Protein AF-E9RJ22-F1 (afdb_monomer)

Radius of gyration: 37.5 Å; Cα contacts (8 Å, |Δi|>4): 29; chains: 1; bounding box: 78×60×86 Å

Secondary structure (DSSP, 8-state):
-PPPP-------TTT-TTSHHHHHHHHHHHT-S-HHHHHHHHHHHHHHHHHHHHHHHHHHHHHHHHHHHHHHHHHHHHHHHHHHHHHHHHHHHHHHHHS--SS---GGGS--HHHHHHHHHHHHHHHHHHHHHHHHHHHHHHHHHT-

Solvent-accessible surface area (backbone atoms only — not comparable to full-atom values): 8623 Å² total; per-residue (Å²): 133,89,85,81,90,77,94,82,89,67,50,52,66,91,78,32,73,80,24,50,52,37,53,55,51,51,23,64,75,68,71,45,92,45,72,68,62,44,51,54,49,53,51,52,52,50,52,50,50,50,51,52,50,54,51,49,54,54,47,52,51,54,51,49,54,56,49,50,58,53,50,51,55,50,51,54,51,51,51,52,51,52,54,50,51,51,52,51,50,53,50,50,52,52,49,44,72,76,48,75,70,95,63,90,82,52,73,85,80,73,57,53,70,71,56,52,54,51,52,51,51,53,51,50,53,52,49,53,51,50,51,55,52,50,54,52,49,54,53,55,52,55,66,62,72,80,112

Mean predicted aligned error: 16.18 Å

pLDDT: mean 83.07, std 10.51, range [44.06, 94.88]

Foldseek 3Di:
DDDDDDDDDFDDVVPDCVTPVVLVVQCVVVVPPDSVVSVVVVVVVVVVVVVVVVVVVVVVVVVVVVVCVVVVVVVVVVVVVVVVVVVVVVVVVVVCVVPVDPDDDDPVNPDDPVRVVVVVVVVVVVVVVVVVVVVVVVVVVVVVVVD

Structure (mmCIF, N/CA/C/O backbone):
data_AF-E9RJ22-F1
#
_entry.id   AF-E9RJ22-F1
#
loop_
_atom_site.group_PDB
_atom_site.id
_atom_site.type_symbol
_atom_site.label_atom_id
_atom_site.label_alt_id
_atom_site.label_comp_id
_atom_site.label_asym_id
_atom_site.label_entity_id
_atom_site.label_seq_id
_atom_site.pdbx_PDB_ins_code
_atom_site.Cartn_x
_atom_site.Cartn_y
_atom_site.Cartn_z
_atom_site.occupancy
_atom_site.B_iso_or_equiv
_atom_site.auth_seq_id
_atom_site.auth_comp_id
_atom_site.auth_asym_id
_atom_site.auth_atom_id
_atom_site.pdbx_PDB_model_num
ATOM 1 N N . MET A 1 1 ? -43.653 0.131 26.718 1.00 51.25 1 MET A N 1
ATOM 2 C CA . MET A 1 1 ? -42.901 -1.143 26.689 1.00 51.25 1 MET A CA 1
ATOM 3 C C . MET A 1 1 ? -43.069 -1.849 28.026 1.00 51.25 1 MET A C 1
ATOM 5 O O . MET A 1 1 ? -43.039 -1.174 29.051 1.00 51.25 1 MET A O 1
ATOM 9 N N . ALA A 1 2 ? -43.307 -3.162 28.028 1.00 61.91 2 ALA A N 1
ATOM 10 C CA . ALA A 1 2 ? -43.475 -3.934 29.259 1.00 61.91 2 ALA A CA 1
ATOM 11 C C . ALA A 1 2 ? -42.125 -4.070 29.982 1.00 61.91 2 ALA A C 1
ATOM 13 O O . ALA A 1 2 ? -41.158 -4.554 29.401 1.00 61.91 2 ALA A O 1
ATOM 14 N N . LYS A 1 3 ? -42.047 -3.618 31.239 1.00 69.81 3 LYS A N 1
ATOM 15 C CA . LYS A 1 3 ? -40.833 -3.737 32.058 1.00 69.81 3 LYS A CA 1
ATOM 16 C C . LYS A 1 3 ? -40.800 -5.116 32.710 1.00 69.81 3 LYS A C 1
ATOM 18 O O . LYS A 1 3 ? -41.710 -5.462 33.460 1.00 69.81 3 LYS A O 1
ATOM 23 N N . VAL A 1 4 ? -39.751 -5.889 32.444 1.00 74.56 4 VAL A N 1
ATOM 24 C CA . VAL A 1 4 ? -39.550 -7.218 33.034 1.00 74.56 4 VAL A CA 1
ATOM 25 C C . VAL A 1 4 ? -38.606 -7.087 34.225 1.00 74.56 4 VAL A C 1
ATOM 27 O O . VAL A 1 4 ? -37.492 -6.590 34.089 1.00 74.56 4 VAL A O 1
ATOM 30 N N . LYS A 1 5 ? -39.044 -7.526 35.408 1.00 71.94 5 LYS A N 1
ATOM 31 C CA . LYS A 1 5 ? -38.228 -7.474 36.627 1.00 71.94 5 LYS A CA 1
ATOM 32 C C . LYS A 1 5 ? -37.434 -8.775 36.760 1.00 71.94 5 LYS A C 1
ATOM 34 O O . LYS A 1 5 ? -38.019 -9.853 36.843 1.00 71.94 5 LYS A O 1
ATOM 39 N N . LYS A 1 6 ? -36.107 -8.676 36.773 1.00 74.25 6 LYS A N 1
ATOM 40 C CA . LYS A 1 6 ? -35.178 -9.795 36.990 1.00 74.25 6 LYS A CA 1
ATOM 41 C C . LYS A 1 6 ? -34.238 -9.439 38.140 1.00 74.25 6 LYS A C 1
ATOM 43 O O . LYS A 1 6 ? -33.882 -8.275 38.290 1.00 74.25 6 LYS A O 1
ATOM 48 N N . HIS A 1 7 ? -33.890 -10.415 38.975 1.00 77.81 7 HIS A N 1
ATOM 49 C CA . HIS A 1 7 ? -32.839 -10.246 39.980 1.00 77.81 7 HIS A CA 1
ATOM 50 C C . HIS A 1 7 ? -31.491 -10.552 39.331 1.00 77.81 7 HIS A C 1
ATOM 52 O O . HIS A 1 7 ? -31.305 -11.638 38.788 1.00 77.81 7 HIS A O 1
ATOM 58 N N . LEU A 1 8 ? -30.588 -9.576 39.367 1.00 74.19 8 LEU A N 1
ATOM 59 C CA . LEU A 1 8 ? -29.213 -9.684 38.893 1.00 74.19 8 LEU A CA 1
ATOM 60 C C . LEU A 1 8 ? -28.295 -9.442 40.089 1.00 74.19 8 LEU A C 1
ATOM 62 O O . LEU A 1 8 ? -28.461 -8.458 40.808 1.00 74.19 8 LEU A O 1
ATOM 66 N N . THR A 1 9 ? -27.349 -10.347 40.302 1.00 77.25 9 THR A N 1
ATOM 67 C CA . THR A 1 9 ? -26.295 -10.219 41.311 1.00 77.25 9 THR A CA 1
ATOM 68 C C . THR A 1 9 ? -24.997 -9.838 40.620 1.00 77.25 9 THR A C 1
ATOM 70 O O . THR A 1 9 ? -24.590 -10.499 39.666 1.00 77.25 9 THR A O 1
ATOM 73 N N . PHE A 1 10 ? -24.349 -8.789 41.109 1.00 77.81 10 PHE A N 1
ATOM 74 C CA . PHE A 1 10 ? -23.067 -8.309 40.603 1.00 77.81 10 PHE A CA 1
ATOM 75 C C . PHE A 1 10 ? -21.969 -8.588 41.627 1.00 77.81 10 PHE A C 1
ATOM 77 O O . PHE A 1 10 ? -22.226 -8.556 42.831 1.00 77.81 10 PHE A O 1
ATOM 84 N N . SER A 1 11 ? -20.751 -8.838 41.148 1.00 81.06 11 SER A N 1
ATOM 85 C CA . SER A 1 11 ? -19.574 -9.014 41.999 1.00 81.06 11 SER A CA 1
ATOM 86 C C . SER A 1 11 ? -19.313 -7.762 42.839 1.00 81.06 11 SER A C 1
ATOM 88 O O . SER A 1 11 ? -19.532 -6.630 42.381 1.00 81.06 11 SER A O 1
ATOM 90 N N . GLY A 1 12 ? -18.826 -7.973 44.062 1.00 72.19 12 GLY A N 1
ATOM 91 C CA . GLY A 1 12 ? -18.479 -6.885 44.969 1.00 72.19 12 GLY A CA 1
ATOM 92 C C . GLY A 1 12 ? -17.273 -6.066 44.476 1.00 72.19 12 GLY A C 1
ATOM 93 O O . 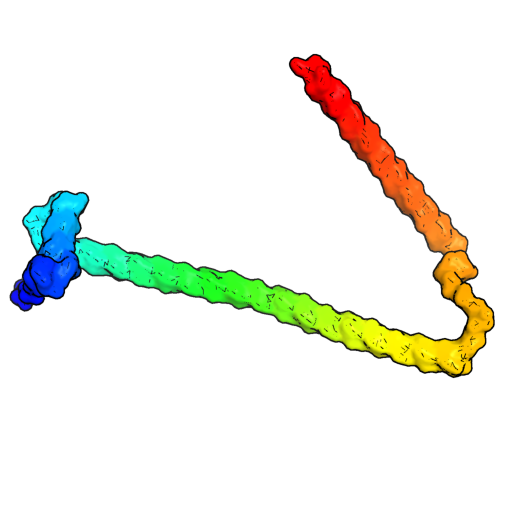GLY A 1 12 ? -16.488 -6.553 43.657 1.00 72.19 12 GLY A O 1
ATOM 94 N N . PRO A 1 13 ? -17.069 -4.842 45.002 1.00 69.38 13 PRO A N 1
ATOM 95 C CA . PRO A 1 13 ? -15.952 -3.967 44.620 1.00 69.38 13 PRO A CA 1
ATOM 96 C C . PRO A 1 13 ? -14.565 -4.593 44.828 1.00 69.38 13 PRO A C 1
ATOM 98 O O . PRO A 1 13 ? -13.607 -4.219 44.160 1.00 69.38 13 PRO A O 1
ATOM 101 N N . THR A 1 14 ? -14.460 -5.538 45.763 1.00 67.69 14 THR A N 1
ATOM 102 C CA . THR A 1 14 ? -13.236 -6.271 46.109 1.00 67.69 14 THR A CA 1
ATOM 103 C C . THR A 1 14 ? -12.939 -7.448 45.180 1.00 67.69 14 THR A C 1
ATOM 105 O O . THR A 1 14 ? -11.802 -7.905 45.145 1.00 67.69 14 THR A O 1
ATOM 108 N N . GLU A 1 15 ? -13.931 -7.945 44.438 1.00 67.00 15 GLU A N 1
ATOM 109 C CA . GLU A 1 15 ? -13.802 -9.143 43.595 1.00 67.00 15 GLU A CA 1
ATOM 110 C C . GLU A 1 15 ? -13.604 -8.810 42.114 1.00 67.00 15 GLU A C 1
ATOM 112 O O . GLU A 1 15 ? -12.916 -9.540 41.404 1.00 67.00 15 GLU A O 1
ATOM 117 N N . SER A 1 16 ? -14.195 -7.716 41.624 1.00 71.00 16 SER A N 1
ATOM 118 C CA . SER A 1 16 ? -14.015 -7.285 40.237 1.00 71.00 16 SER A CA 1
ATOM 119 C C . SER A 1 16 ? -14.225 -5.779 40.075 1.00 71.00 16 SER A C 1
ATOM 121 O O . SER A 1 16 ? -15.248 -5.250 40.523 1.00 71.00 16 SER A O 1
ATOM 123 N N . PRO A 1 17 ? -13.328 -5.081 39.352 1.00 75.25 17 PRO A N 1
ATOM 124 C CA . PRO A 1 17 ? -13.498 -3.664 39.053 1.00 75.25 17 PRO A CA 1
ATOM 125 C C . PRO A 1 17 ? -14.678 -3.394 38.109 1.00 75.25 17 PRO A C 1
ATOM 127 O O . PRO A 1 17 ? -15.099 -2.247 38.021 1.00 75.25 17 PRO A O 1
ATOM 130 N N . TYR A 1 18 ? -15.226 -4.419 37.440 1.00 76.25 18 TYR A N 1
ATOM 131 C CA . TYR A 1 18 ? -16.319 -4.315 36.460 1.00 76.25 18 TYR A CA 1
ATOM 132 C C . TYR A 1 18 ? -17.702 -4.712 37.013 1.00 76.25 18 TYR A C 1
ATOM 134 O O . TYR A 1 18 ? -18.656 -4.852 36.253 1.00 76.25 18 TYR A O 1
ATOM 142 N N . GLY A 1 19 ? -17.814 -4.912 38.331 1.00 76.88 19 GLY A N 1
ATOM 143 C CA . GLY A 1 19 ? -19.080 -5.170 39.026 1.00 76.88 19 GLY A CA 1
ATOM 144 C C . GLY A 1 19 ? -19.801 -3.881 39.439 1.00 76.88 19 GLY A C 1
ATOM 145 O O . GLY A 1 19 ? -19.932 -2.934 38.664 1.00 76.88 19 GLY A O 1
ATOM 146 N N . ILE A 1 20 ? -20.244 -3.818 40.696 1.00 81.38 20 ILE A N 1
ATOM 147 C CA . ILE A 1 20 ? -20.974 -2.656 41.246 1.00 81.38 20 ILE A CA 1
ATOM 148 C C . ILE A 1 20 ? -20.151 -1.364 41.162 1.00 81.38 20 ILE A C 1
ATOM 150 O O . ILE A 1 20 ? -20.689 -0.317 40.810 1.00 81.38 20 ILE A O 1
ATOM 154 N N . ALA A 1 21 ? -18.839 -1.448 41.397 1.00 83.06 21 ALA A N 1
ATOM 155 C CA . ALA A 1 21 ? -17.946 -0.291 41.379 1.00 83.06 21 ALA A CA 1
ATOM 156 C C . ALA A 1 21 ? -17.919 0.431 40.017 1.00 83.06 21 ALA A C 1
ATOM 158 O O . ALA A 1 21 ? -17.867 1.661 39.966 1.00 83.06 21 ALA A O 1
ATOM 159 N N . TYR A 1 22 ? -17.989 -0.317 38.911 1.00 84.38 22 TYR A N 1
ATOM 160 C CA . TYR A 1 22 ? -18.041 0.260 37.567 1.00 84.38 22 TYR A CA 1
ATOM 161 C C . TYR A 1 22 ? -19.377 0.951 37.307 1.00 84.38 22 TYR A C 1
ATOM 163 O O . TYR A 1 22 ? -19.407 2.081 36.827 1.00 84.38 22 TYR A O 1
ATOM 171 N N . ILE A 1 23 ? -20.483 0.309 37.690 1.00 85.12 23 ILE A N 1
ATOM 172 C CA . ILE A 1 23 ? -21.825 0.860 37.486 1.00 85.12 23 ILE A CA 1
ATOM 173 C C . ILE A 1 23 ? -22.021 2.129 38.322 1.00 85.12 23 ILE A C 1
ATOM 175 O O . ILE A 1 23 ? -22.525 3.119 37.808 1.00 85.12 23 ILE A O 1
ATOM 179 N N . GLU A 1 24 ? -21.562 2.156 39.575 1.00 83.94 24 GLU A N 1
ATOM 180 C CA . GLU A 1 24 ? -21.620 3.354 40.423 1.00 83.94 24 GLU A CA 1
ATOM 181 C C . GLU A 1 24 ? -20.780 4.512 39.870 1.00 83.94 24 GLU A C 1
ATOM 183 O O . GLU A 1 24 ? -21.187 5.676 39.949 1.00 83.94 24 GLU A O 1
ATOM 188 N N . LYS A 1 25 ? -19.612 4.210 39.291 1.00 86.12 25 LYS A N 1
ATOM 189 C CA . LYS A 1 25 ? -18.777 5.207 38.616 1.00 86.12 25 LYS A CA 1
ATOM 190 C C . LYS A 1 25 ? -19.496 5.793 37.399 1.00 86.12 25 LYS A C 1
ATOM 192 O O . LYS A 1 25 ? -19.547 7.013 37.262 1.00 86.12 25 LYS A O 1
ATOM 197 N N . GLU A 1 26 ? -20.080 4.945 36.559 1.00 85.44 26 GLU A N 1
ATOM 198 C CA . GLU A 1 26 ? -20.829 5.363 35.369 1.00 85.44 26 GLU A CA 1
ATOM 199 C C . GLU A 1 26 ? -22.119 6.117 35.729 1.00 85.44 26 GLU A C 1
ATOM 201 O O . GLU A 1 26 ? -22.448 7.118 35.095 1.00 85.44 26 GLU A O 1
ATOM 206 N N . MET A 1 27 ? -22.808 5.724 36.807 1.00 85.00 27 MET A N 1
ATOM 207 C CA . MET A 1 27 ? -23.966 6.450 37.342 1.00 85.00 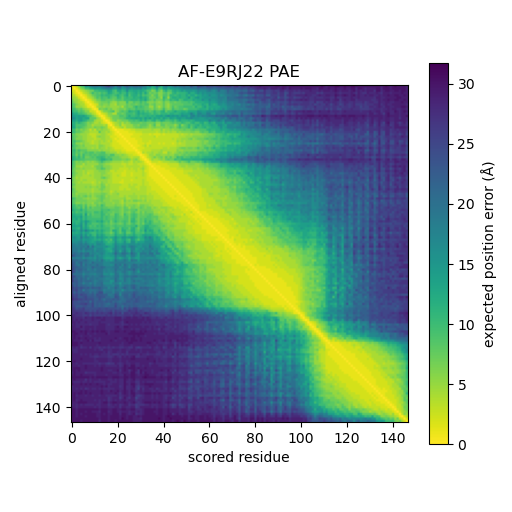27 MET A CA 1
ATOM 208 C C . MET A 1 27 ? -23.600 7.886 37.728 1.00 85.00 27 MET A C 1
ATOM 210 O O . MET A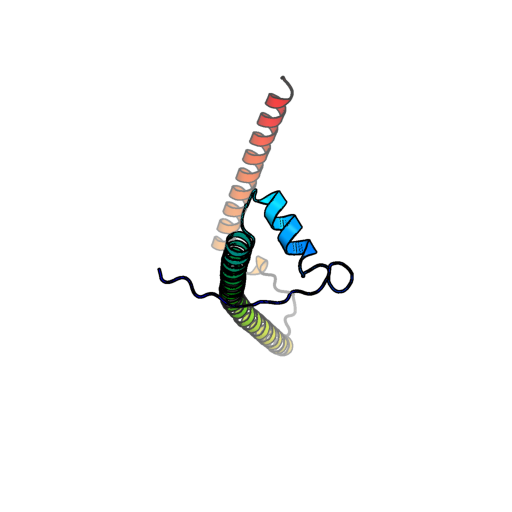 1 27 ? -24.328 8.817 37.382 1.00 85.00 27 MET A O 1
ATOM 214 N N . LYS A 1 28 ? -22.457 8.072 38.405 1.00 85.88 28 LYS A N 1
ATOM 215 C CA . LYS A 1 28 ? -21.937 9.400 38.768 1.00 85.88 28 LYS A CA 1
ATOM 216 C C . LYS A 1 28 ? -21.490 10.197 37.544 1.00 85.88 28 LYS A C 1
ATOM 218 O O . LYS A 1 28 ? -21.767 11.387 37.473 1.00 85.88 28 LYS A O 1
ATOM 223 N N . ALA A 1 29 ? -20.823 9.558 36.584 1.00 84.69 29 ALA A N 1
ATOM 224 C CA . ALA A 1 29 ? -20.343 10.224 35.375 1.00 84.69 29 ALA A CA 1
ATOM 225 C C . ALA A 1 29 ? -21.492 10.718 34.478 1.00 84.69 29 ALA A C 1
ATOM 227 O O . ALA A 1 29 ? -21.396 11.791 33.889 1.00 84.69 29 ALA A O 1
ATOM 228 N N . LYS A 1 30 ? -22.589 9.954 34.400 1.00 81.25 30 LYS A N 1
ATOM 229 C CA . LYS A 1 30 ? -23.732 10.224 33.512 1.00 81.25 30 LYS A CA 1
ATOM 230 C C . LYS A 1 30 ? -24.938 10.847 34.223 1.00 81.25 30 LYS A C 1
ATOM 232 O O . LYS A 1 30 ? -25.972 11.053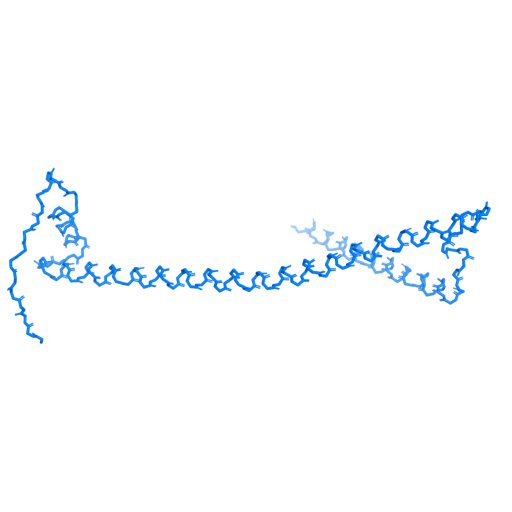 33.595 1.00 81.25 30 LYS A O 1
ATOM 237 N N . ASN A 1 31 ? -24.816 11.164 35.517 1.00 82.62 31 ASN A N 1
ATOM 238 C CA . ASN A 1 31 ? -25.892 11.697 36.364 1.00 82.62 31 ASN A CA 1
ATOM 239 C C . ASN A 1 31 ? -27.187 10.858 36.323 1.00 82.62 31 ASN A C 1
ATOM 241 O O . ASN A 1 31 ? -28.299 11.389 36.357 1.00 82.62 31 ASN A O 1
ATOM 245 N N . CYS A 1 32 ? -27.060 9.533 36.252 1.00 81.62 32 CYS A N 1
ATOM 246 C CA . CYS A 1 32 ? -28.212 8.637 36.244 1.00 81.62 32 CYS A CA 1
ATOM 247 C C . CYS A 1 32 ? -28.652 8.307 37.673 1.00 81.62 32 CYS A C 1
ATOM 249 O O . CYS A 1 32 ? -27.855 7.878 38.505 1.00 81.62 32 CYS A O 1
ATOM 251 N N . SER A 1 33 ? -29.949 8.450 37.947 1.00 77.75 33 SER A N 1
ATOM 252 C CA . SER A 1 33 ? -30.523 8.152 39.268 1.00 77.75 33 SER A CA 1
ATOM 253 C C . SER A 1 33 ? -30.830 6.666 39.473 1.00 77.75 33 SER A C 1
ATOM 255 O O . SER A 1 33 ? -30.897 6.204 40.611 1.00 77.75 33 SER A O 1
ATOM 257 N N . LYS A 1 34 ? -31.009 5.898 38.389 1.00 83.56 34 LYS A N 1
ATOM 258 C CA . LYS A 1 34 ? -31.368 4.477 38.449 1.00 83.56 34 LYS A CA 1
ATOM 259 C C . LYS A 1 34 ? -30.317 3.606 37.783 1.00 83.56 34 LYS A C 1
ATOM 261 O O . LYS A 1 34 ? -30.001 3.785 36.613 1.00 83.56 34 LYS A O 1
ATOM 266 N N . MET A 1 35 ? -29.895 2.577 38.511 1.00 83.12 35 MET A N 1
ATOM 267 C CA . MET A 1 35 ? -28.924 1.584 38.052 1.00 83.12 35 MET A CA 1
ATOM 268 C C . MET A 1 35 ? -29.345 0.900 36.741 1.00 83.12 35 MET A C 1
ATOM 270 O O . MET A 1 35 ? -28.524 0.720 35.850 1.00 83.12 35 MET A O 1
ATOM 274 N N . ASN A 1 36 ? -30.634 0.576 36.587 1.00 82.88 36 ASN A N 1
ATOM 275 C CA . ASN A 1 36 ? -31.147 -0.075 35.375 1.00 82.88 36 ASN A CA 1
ATOM 276 C C . ASN A 1 36 ? -30.977 0.798 34.122 1.00 82.88 36 ASN A C 1
ATOM 278 O O . ASN A 1 36 ? -30.608 0.283 33.075 1.00 82.88 36 ASN A O 1
ATOM 282 N N . GLU A 1 37 ? -31.215 2.108 34.241 1.00 83.38 37 GLU A N 1
ATOM 283 C CA . GLU A 1 37 ? -31.067 3.056 33.127 1.00 83.38 37 GLU A CA 1
ATOM 284 C C . GLU A 1 37 ? -29.587 3.178 32.726 1.00 83.38 37 GLU A C 1
ATOM 286 O O . GLU A 1 37 ? -29.259 3.204 31.544 1.00 83.38 37 GLU A O 1
ATOM 291 N N . THR A 1 38 ? -28.673 3.153 33.701 1.00 85.69 38 THR A N 1
ATOM 292 C CA . THR A 1 38 ? -27.225 3.142 33.443 1.00 85.69 38 THR A CA 1
ATOM 293 C C . THR A 1 38 ? -26.759 1.860 32.764 1.00 85.69 38 THR A C 1
ATOM 295 O O . THR A 1 38 ? -25.947 1.924 31.847 1.00 85.69 38 THR A O 1
ATOM 298 N N . ILE A 1 39 ? -27.279 0.699 33.170 1.00 85.88 39 ILE A N 1
ATOM 299 C CA . ILE A 1 39 ? -26.946 -0.584 32.537 1.00 85.88 39 ILE A CA 1
ATOM 300 C C . ILE A 1 39 ? -27.424 -0.609 31.078 1.00 85.88 39 ILE A C 1
ATOM 302 O O . ILE A 1 39 ? -26.662 -1.002 30.198 1.00 85.88 39 ILE A O 1
ATOM 306 N N . GLU A 1 40 ? -28.652 -0.156 30.808 1.00 86.62 40 GLU A N 1
ATOM 307 C CA . GLU A 1 40 ? -29.181 -0.062 29.441 1.00 86.62 40 GLU A CA 1
ATOM 308 C C . GLU A 1 40 ? -28.327 0.869 28.562 1.00 86.62 40 GLU A C 1
ATOM 310 O O . GLU A 1 40 ? -28.021 0.519 27.423 1.00 86.62 40 GLU A O 1
ATOM 315 N N . LEU A 1 41 ? -27.866 2.003 29.104 1.00 87.06 41 LEU A N 1
ATOM 316 C CA . LEU A 1 41 ? -26.954 2.918 28.407 1.00 87.06 41 LEU A CA 1
ATOM 317 C C . LEU A 1 41 ? -25.590 2.285 28.110 1.00 87.06 41 LEU A C 1
ATOM 319 O O . LEU A 1 41 ? -25.097 2.402 26.992 1.00 87.06 41 LEU A O 1
ATOM 323 N N . ILE A 1 42 ? -24.991 1.589 29.080 1.00 88.94 42 ILE A N 1
ATOM 324 C CA . ILE A 1 42 ? -23.710 0.892 28.883 1.00 88.94 42 ILE A CA 1
ATOM 325 C C . ILE A 1 42 ? -23.840 -0.162 27.777 1.00 88.94 42 ILE A C 1
ATOM 327 O O . ILE A 1 42 ? -22.949 -0.297 26.940 1.00 88.94 42 ILE A O 1
ATOM 331 N N . PHE A 1 43 ? -24.951 -0.903 27.741 1.00 89.19 43 PHE A N 1
ATOM 332 C CA . PHE A 1 43 ? -25.188 -1.880 26.681 1.00 89.19 43 PHE A CA 1
ATOM 333 C C . PHE A 1 43 ? -25.388 -1.229 25.314 1.00 89.19 43 PHE A C 1
ATOM 335 O O . PHE A 1 43 ? -24.831 -1.735 24.342 1.00 89.19 43 PHE A O 1
ATOM 342 N N . ALA A 1 44 ? -26.112 -0.111 25.239 1.00 89.69 44 ALA A N 1
ATOM 343 C CA . ALA A 1 44 ? -26.274 0.639 23.997 1.00 89.69 44 ALA A CA 1
ATOM 344 C C . ALA A 1 44 ? -24.929 1.162 23.463 1.00 89.69 44 ALA A C 1
ATOM 346 O O . ALA A 1 44 ? -24.621 0.985 22.288 1.00 89.69 44 ALA A O 1
ATOM 347 N N . GLU A 1 45 ? -24.085 1.727 24.329 1.00 89.62 45 GLU A N 1
ATOM 348 C CA . GLU A 1 45 ? -22.747 2.199 23.950 1.00 89.62 45 GLU A CA 1
ATOM 349 C C . GLU A 1 45 ? -21.830 1.058 23.513 1.00 89.62 45 GLU A C 1
ATOM 351 O O . GLU A 1 45 ? -21.066 1.191 22.560 1.00 89.62 45 GLU A O 1
ATOM 356 N N . HIS A 1 46 ? -21.897 -0.084 24.194 1.00 91.31 46 HIS A N 1
ATOM 357 C CA . HIS A 1 46 ? -21.113 -1.252 23.817 1.00 91.31 46 HIS A CA 1
ATOM 358 C C . HIS A 1 46 ? -21.550 -1.830 22.463 1.00 91.31 46 HIS A C 1
ATOM 360 O O . HIS A 1 46 ? -20.697 -2.257 21.681 1.00 91.31 46 HIS A O 1
ATOM 366 N N . ASP A 1 47 ? -22.851 -1.826 22.168 1.00 92.25 47 ASP A N 1
ATOM 367 C CA . ASP A 1 47 ? -23.373 -2.207 20.855 1.00 92.25 47 ASP A CA 1
ATOM 368 C C . ASP A 1 47 ? -22.899 -1.233 19.763 1.00 92.25 47 ASP A C 1
ATOM 370 O O . ASP A 1 47 ? -22.358 -1.664 18.743 1.00 92.25 47 ASP A O 1
ATOM 374 N N . GLU A 1 48 ? -22.959 0.078 20.021 1.00 92.06 48 GLU A N 1
ATOM 375 C CA . GLU A 1 48 ? -22.449 1.103 19.100 1.00 92.06 48 GLU A CA 1
ATOM 376 C C . GLU A 1 48 ? -20.934 0.965 18.865 1.00 92.06 48 GLU A C 1
ATOM 378 O O . GLU A 1 48 ? -20.466 1.026 17.726 1.00 92.06 48 GLU A O 1
ATOM 383 N N . MET A 1 49 ? -20.146 0.728 19.919 1.00 92.56 49 MET A N 1
ATOM 384 C CA . MET A 1 49 ? -18.704 0.503 19.793 1.00 92.56 49 MET A CA 1
ATOM 385 C C . MET A 1 49 ? -18.391 -0.742 18.966 1.00 92.56 49 MET A C 1
ATOM 387 O O . MET A 1 49 ? -17.490 -0.705 18.127 1.00 92.56 49 MET A O 1
ATOM 391 N N . LYS A 1 50 ? -19.128 -1.840 19.174 1.00 92.25 50 LYS A N 1
ATOM 392 C CA . LYS A 1 50 ? -18.976 -3.058 18.369 1.00 92.25 50 LYS A CA 1
ATOM 393 C C . LYS A 1 50 ? -19.319 -2.814 16.906 1.00 92.25 50 LYS A C 1
ATOM 395 O O . LYS A 1 50 ? -18.570 -3.258 16.037 1.00 92.25 50 LYS A O 1
ATOM 400 N N . ALA A 1 51 ? -20.405 -2.094 16.636 1.00 91.06 51 ALA A N 1
ATOM 401 C CA . ALA A 1 51 ? -20.780 -1.717 15.279 1.00 91.06 51 ALA A CA 1
ATOM 402 C C . ALA A 1 51 ? -19.677 -0.874 14.619 1.00 91.06 51 ALA A C 1
ATOM 404 O O . ALA A 1 51 ? -19.216 -1.211 13.530 1.00 91.06 51 ALA A O 1
ATOM 405 N N . ARG A 1 52 ? -19.161 0.145 15.320 1.00 91.56 52 ARG A N 1
ATOM 406 C CA . ARG A 1 52 ? -18.073 0.999 14.822 1.00 91.56 52 ARG A CA 1
ATOM 407 C C . ARG A 1 52 ? -16.786 0.214 14.556 1.00 91.56 52 ARG A C 1
ATOM 409 O O . ARG A 1 52 ? -16.141 0.454 13.540 1.00 91.56 52 ARG A O 1
ATOM 416 N N . LEU A 1 53 ? -16.410 -0.723 15.428 1.00 91.38 53 LEU A N 1
ATOM 417 C CA . LEU A 1 53 ? -15.256 -1.605 15.203 1.00 91.38 53 LEU A CA 1
ATOM 418 C C . LEU A 1 53 ? -15.450 -2.468 13.951 1.00 91.38 53 LEU A C 1
ATOM 420 O O . LEU A 1 53 ? -14.568 -2.523 13.100 1.00 91.38 53 LEU A O 1
ATOM 424 N N . SER A 1 54 ? -16.632 -3.066 13.786 1.00 89.62 54 SER A N 1
ATOM 425 C CA . SER A 1 54 ? -16.943 -3.859 12.593 1.00 89.62 54 SER A CA 1
ATOM 426 C C . SER A 1 54 ? -16.901 -3.027 11.307 1.00 89.62 54 SER A C 1
ATOM 428 O O . SER A 1 54 ? -16.476 -3.525 10.264 1.00 89.62 54 SER A O 1
ATOM 430 N N . GLU A 1 55 ? -17.348 -1.772 11.351 1.00 90.69 55 GLU A N 1
ATOM 431 C CA . GLU A 1 55 ? -17.261 -0.850 10.216 1.00 90.69 55 GLU A CA 1
ATOM 432 C C . GLU A 1 55 ? -15.812 -0.475 9.890 1.00 90.69 55 GLU A C 1
ATOM 434 O O . GLU A 1 55 ? -15.446 -0.398 8.714 1.00 90.69 55 GLU A O 1
ATOM 439 N N . GLN A 1 56 ? -14.977 -0.274 10.915 1.00 90.31 56 GLN A N 1
ATOM 440 C CA . GLN A 1 56 ? -13.548 -0.011 10.748 1.00 90.31 56 GLN A CA 1
ATOM 441 C C . GLN A 1 56 ? -12.832 -1.201 10.106 1.00 90.31 56 GLN A C 1
ATOM 443 O O . GLN A 1 56 ? -12.114 -1.004 9.125 1.00 90.31 56 GLN A O 1
ATOM 448 N N . ASP A 1 57 ? -13.085 -2.423 10.573 1.00 90.88 57 ASP A N 1
ATOM 449 C CA . ASP A 1 57 ? -12.517 -3.637 9.978 1.00 90.88 57 ASP A CA 1
ATOM 450 C C . ASP A 1 57 ? -12.949 -3.794 8.513 1.00 90.88 57 ASP A C 1
ATOM 452 O O . ASP A 1 57 ? -12.129 -4.059 7.630 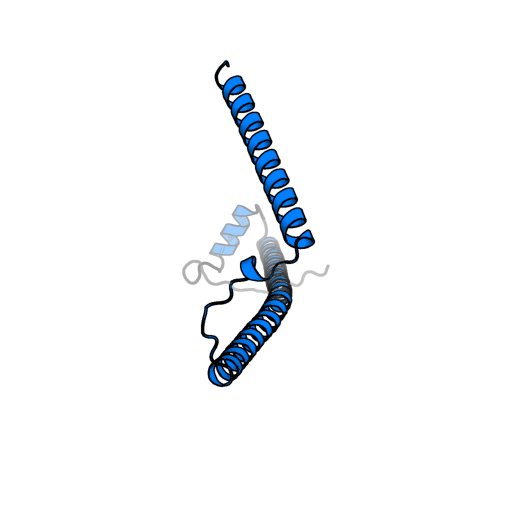1.00 90.88 57 ASP A O 1
ATOM 456 N N . ALA A 1 58 ? -14.225 -3.533 8.211 1.00 90.50 58 ALA A N 1
ATOM 457 C CA . ALA A 1 58 ? -14.732 -3.564 6.842 1.00 90.50 58 ALA A CA 1
ATOM 458 C C . ALA A 1 58 ? -14.090 -2.487 5.946 1.00 90.50 58 ALA A C 1
ATOM 460 O O . ALA A 1 58 ? -13.870 -2.717 4.751 1.00 90.50 58 ALA A O 1
ATOM 461 N N . LEU A 1 59 ? -13.790 -1.305 6.492 1.00 91.69 59 LEU A N 1
ATOM 462 C CA . LEU A 1 59 ? -13.081 -0.246 5.776 1.00 91.69 59 LEU A CA 1
ATOM 463 C C . LEU A 1 59 ? -11.628 -0.647 5.490 1.00 91.69 59 LEU A C 1
ATOM 465 O O . LEU A 1 59 ? -11.173 -0.487 4.355 1.00 91.69 59 LEU A O 1
ATOM 469 N N . VAL A 1 60 ? -10.922 -1.189 6.486 1.00 93.44 60 VAL A N 1
ATOM 470 C CA . VAL A 1 60 ? -9.543 -1.677 6.344 1.00 93.44 60 VAL A CA 1
ATOM 471 C C . VAL A 1 60 ? -9.470 -2.757 5.269 1.00 93.44 60 VAL A C 1
ATOM 473 O O . VAL A 1 60 ? -8.633 -2.663 4.370 1.00 93.44 60 VAL A O 1
ATOM 476 N N . GLU A 1 61 ? -10.395 -3.715 5.281 1.00 93.38 61 GLU A N 1
ATOM 477 C CA . GLU A 1 61 ? -10.439 -4.780 4.280 1.00 93.38 61 GLU A CA 1
ATOM 478 C C . GLU A 1 61 ? -10.687 -4.222 2.870 1.00 93.38 61 GLU A C 1
ATOM 480 O O . GLU A 1 61 ? -9.986 -4.570 1.918 1.00 93.38 61 GLU A O 1
ATOM 485 N N . LYS A 1 62 ? -11.621 -3.273 2.711 1.00 92.38 62 LYS A N 1
ATOM 486 C CA . LYS A 1 62 ? -11.858 -2.608 1.415 1.00 92.38 62 LYS A CA 1
ATOM 487 C C . LYS A 1 62 ? -10.620 -1.872 0.905 1.00 92.38 62 LYS A C 1
ATOM 489 O O . LYS A 1 62 ? -10.318 -1.930 -0.292 1.00 92.38 62 LYS A O 1
ATOM 494 N N . ILE A 1 63 ? -9.910 -1.174 1.790 1.00 92.56 63 ILE A N 1
ATOM 495 C CA . ILE A 1 63 ? -8.666 -0.475 1.453 1.00 92.56 63 ILE A CA 1
ATOM 496 C C . ILE A 1 63 ? -7.610 -1.492 1.008 1.00 92.56 63 ILE A C 1
ATOM 498 O O . ILE A 1 63 ? -7.030 -1.335 -0.070 1.00 92.56 63 ILE A O 1
ATOM 502 N N . PHE A 1 64 ? -7.413 -2.560 1.782 1.00 94.44 64 PHE A N 1
ATOM 503 C CA . PHE A 1 64 ? -6.461 -3.620 1.471 1.00 94.44 64 PHE A CA 1
ATOM 504 C C . PHE A 1 64 ? -6.743 -4.257 0.106 1.00 94.44 64 PHE A C 1
ATOM 506 O O . PHE A 1 64 ? -5.844 -4.328 -0.731 1.00 94.44 64 PHE A O 1
ATOM 513 N N . GLN A 1 65 ? -7.994 -4.628 -0.180 1.00 93.12 65 GLN A N 1
ATOM 514 C CA . GLN A 1 65 ? -8.380 -5.221 -1.465 1.00 93.12 65 GLN A CA 1
ATOM 515 C C . GLN A 1 65 ? -8.110 -4.284 -2.651 1.00 93.12 65 GLN A C 1
ATOM 517 O O . GLN A 1 65 ? -7.637 -4.722 -3.707 1.00 93.12 65 GLN A O 1
ATOM 522 N N . ARG A 1 66 ? -8.344 -2.975 -2.488 1.00 90.00 66 ARG A N 1
ATOM 523 C CA . ARG A 1 66 ? -8.053 -1.980 -3.532 1.00 90.00 66 ARG A CA 1
ATOM 524 C C . ARG A 1 66 ? -6.552 -1.862 -3.812 1.00 90.00 66 ARG A C 1
ATOM 526 O O . ARG A 1 66 ? -6.149 -1.818 -4.980 1.00 90.00 66 ARG A O 1
ATOM 533 N N . PHE A 1 67 ? -5.730 -1.822 -2.765 1.00 92.81 67 PHE A N 1
ATOM 534 C CA . PHE A 1 67 ? -4.275 -1.771 -2.913 1.00 92.81 67 PHE A CA 1
ATOM 535 C C . PHE A 1 67 ? -3.725 -3.067 -3.496 1.00 92.81 67 PHE A C 1
ATOM 537 O O . PHE A 1 67 ? -2.955 -3.011 -4.451 1.00 92.81 67 PHE A O 1
ATOM 544 N N . LYS A 1 68 ? -4.184 -4.220 -3.002 1.00 93.56 68 LYS A N 1
ATOM 545 C CA . LYS A 1 68 ? -3.787 -5.542 -3.488 1.00 93.56 68 LYS A CA 1
ATOM 546 C C . LYS A 1 68 ? -3.995 -5.671 -4.994 1.00 93.56 68 LYS A C 1
ATOM 548 O O . LYS A 1 68 ? -3.043 -5.952 -5.710 1.00 93.56 68 LYS A O 1
ATOM 553 N N . LYS A 1 69 ? -5.191 -5.343 -5.496 1.00 90.75 69 LYS A N 1
ATOM 554 C CA . LYS A 1 69 ? -5.488 -5.383 -6.939 1.00 90.75 69 LYS A CA 1
ATOM 555 C C . LYS A 1 69 ? -4.525 -4.520 -7.760 1.00 90.75 69 LYS A C 1
ATOM 557 O O . LYS A 1 69 ? -4.110 -4.913 -8.847 1.00 90.75 69 LYS A O 1
ATOM 562 N N . THR A 1 70 ? -4.177 -3.341 -7.253 1.00 87.56 70 THR A N 1
ATOM 563 C CA . THR A 1 70 ? -3.274 -2.412 -7.947 1.00 87.56 70 THR A CA 1
ATOM 564 C C . THR A 1 70 ? -1.834 -2.928 -7.939 1.00 87.56 70 THR A C 1
ATOM 566 O O . THR A 1 70 ? -1.174 -2.943 -8.978 1.00 87.56 70 THR A O 1
ATOM 569 N N . LEU A 1 71 ? -1.361 -3.395 -6.783 1.00 92.25 71 LEU A N 1
ATOM 570 C CA . LEU A 1 71 ? -0.019 -3.944 -6.613 1.00 92.25 71 LEU A CA 1
ATOM 571 C C . LEU A 1 71 ? 0.174 -5.240 -7.404 1.00 92.25 71 LEU A C 1
ATOM 573 O O . LEU A 1 71 ? 1.228 -5.415 -8.007 1.00 92.25 71 LEU A O 1
ATOM 577 N N . ASP A 1 72 ? -0.841 -6.100 -7.481 1.00 92.19 72 ASP A N 1
ATOM 578 C CA . ASP A 1 72 ? -0.792 -7.336 -8.266 1.00 92.19 72 ASP A CA 1
ATOM 579 C C . ASP A 1 72 ? -0.597 -7.043 -9.760 1.00 92.19 72 ASP A C 1
ATOM 581 O O . ASP A 1 72 ? 0.244 -7.662 -10.411 1.00 92.19 72 ASP A O 1
ATOM 585 N N . VAL A 1 73 ? -1.301 -6.043 -10.306 1.00 91.25 73 VAL A N 1
ATOM 586 C CA . VAL A 1 73 ? -1.113 -5.621 -11.706 1.00 91.25 73 VAL A CA 1
ATOM 587 C C . VAL A 1 73 ? 0.308 -5.111 -11.944 1.00 91.25 73 VAL A C 1
ATOM 589 O O . VAL A 1 73 ? 0.931 -5.478 -12.942 1.00 91.25 73 VAL A O 1
ATOM 592 N N . ILE A 1 74 ? 0.831 -4.279 -11.038 1.00 91.31 74 ILE A N 1
ATOM 593 C CA . ILE A 1 74 ? 2.205 -3.766 -11.129 1.00 91.31 74 ILE A CA 1
ATOM 594 C C . ILE A 1 74 ? 3.203 -4.924 -11.070 1.00 91.31 74 ILE A C 1
ATOM 596 O O . ILE A 1 74 ? 4.088 -5.002 -11.917 1.00 91.31 74 ILE A O 1
ATOM 600 N N . ARG A 1 75 ? 3.027 -5.855 -10.127 1.00 93.44 75 ARG A N 1
ATOM 601 C CA . ARG A 1 75 ? 3.881 -7.032 -9.952 1.00 93.44 75 ARG A CA 1
ATOM 602 C C . ARG A 1 75 ? 3.924 -7.897 -11.210 1.00 93.44 75 ARG A C 1
ATOM 604 O O . ARG A 1 75 ? 5.011 -8.259 -11.650 1.00 93.44 75 ARG A O 1
ATOM 611 N N . VAL A 1 76 ? 2.769 -8.213 -11.800 1.00 93.56 76 VAL A N 1
ATOM 612 C CA . VAL A 1 76 ? 2.694 -9.030 -13.024 1.00 93.56 76 VAL A CA 1
ATOM 613 C C . VAL A 1 76 ? 3.402 -8.334 -14.186 1.00 93.56 76 VAL A C 1
ATOM 615 O O . VAL A 1 76 ? 4.211 -8.953 -14.875 1.00 93.56 76 VAL A O 1
ATOM 618 N N . ARG A 1 77 ? 3.155 -7.034 -14.382 1.00 91.69 77 ARG A N 1
ATOM 619 C CA . ARG A 1 77 ? 3.811 -6.261 -15.448 1.00 91.69 77 ARG A CA 1
ATOM 620 C C . ARG A 1 77 ? 5.319 -6.168 -15.244 1.00 91.69 77 ARG A C 1
ATOM 622 O O . ARG A 1 77 ? 6.055 -6.387 -16.196 1.00 91.69 77 ARG A O 1
ATOM 629 N N . ALA A 1 78 ? 5.771 -5.896 -14.022 1.00 93.00 78 ALA A N 1
ATOM 630 C CA . ALA A 1 78 ? 7.192 -5.855 -13.690 1.00 93.00 78 ALA A CA 1
ATOM 631 C C . ALA A 1 78 ? 7.868 -7.207 -13.960 1.00 93.00 78 ALA A C 1
ATOM 633 O O . ALA A 1 78 ? 8.924 -7.238 -14.582 1.00 93.00 78 ALA A O 1
ATOM 634 N N . GLY A 1 79 ? 7.220 -8.318 -13.593 1.00 93.00 79 GLY A N 1
ATOM 635 C CA . GLY A 1 79 ? 7.722 -9.662 -13.889 1.00 93.00 79 GLY A CA 1
ATOM 636 C C . GLY A 1 79 ? 7.815 -9.961 -15.389 1.00 93.00 79 GLY A C 1
ATOM 637 O O . GLY A 1 79 ? 8.779 -10.576 -15.835 1.00 93.00 79 GLY A O 1
ATOM 638 N N . HIS A 1 80 ? 6.854 -9.503 -16.197 1.00 94.12 80 HIS A N 1
ATOM 639 C CA . HIS A 1 80 ? 6.954 -9.616 -17.656 1.00 94.12 80 HIS A CA 1
ATOM 640 C C . HIS A 1 80 ? 8.080 -8.760 -18.237 1.00 94.12 80 HIS A C 1
ATOM 642 O O . HIS A 1 80 ? 8.796 -9.231 -19.117 1.00 94.12 80 HIS A O 1
ATOM 648 N N . THR A 1 81 ? 8.259 -7.532 -17.747 1.00 94.62 81 THR A N 1
ATOM 649 C CA . THR A 1 81 ? 9.368 -6.665 -18.164 1.00 94.62 81 THR A CA 1
ATOM 650 C C . THR A 1 81 ? 10.716 -7.307 -17.854 1.00 94.62 81 THR A C 1
ATOM 652 O O . THR A 1 81 ? 11.572 -7.339 -18.732 1.00 94.62 81 THR A O 1
ATOM 655 N N . ASP A 1 82 ? 10.884 -7.861 -16.654 1.00 94.62 82 ASP A N 1
ATOM 656 C CA . ASP A 1 82 ? 12.111 -8.542 -16.231 1.00 94.62 82 ASP A CA 1
ATOM 657 C C . ASP A 1 82 ? 12.407 -9.769 -17.105 1.00 94.62 82 ASP A C 1
ATOM 659 O O . ASP A 1 82 ? 13.473 -9.870 -17.713 1.00 94.62 82 ASP A O 1
ATOM 663 N N . LYS A 1 83 ? 11.401 -10.633 -17.308 1.00 93.81 83 LYS A N 1
ATOM 664 C CA . LYS A 1 83 ? 11.509 -11.785 -18.213 1.00 93.81 83 LYS A CA 1
ATOM 665 C C . LYS A 1 83 ? 11.903 -11.364 -19.633 1.00 93.81 83 LYS A C 1
ATOM 667 O O . LYS A 1 83 ? 12.765 -11.988 -20.244 1.00 93.81 83 LYS A O 1
ATOM 672 N N . ASN A 1 84 ? 11.278 -10.318 -20.170 1.00 93.62 84 ASN A N 1
ATOM 673 C CA . ASN A 1 84 ? 11.577 -9.830 -21.516 1.00 93.62 84 ASN A CA 1
ATOM 674 C C . ASN A 1 84 ? 12.976 -9.210 -21.604 1.00 93.62 84 ASN A C 1
ATOM 676 O O . ASN A 1 84 ? 13.656 -9.398 -22.610 1.00 93.62 84 ASN A O 1
ATOM 680 N N . ALA A 1 85 ? 13.419 -8.490 -20.571 1.00 94.88 85 ALA A N 1
ATOM 681 C CA . ALA A 1 85 ? 14.771 -7.947 -20.501 1.00 94.88 85 ALA A CA 1
ATOM 682 C C . ALA A 1 85 ? 15.814 -9.072 -20.503 1.00 94.88 85 ALA A C 1
ATOM 684 O O . ALA A 1 85 ? 16.775 -8.997 -21.265 1.00 94.88 85 ALA A O 1
ATOM 685 N N . GLN A 1 86 ? 15.580 -10.141 -19.737 1.00 94.06 86 GLN A N 1
ATOM 686 C CA . GLN A 1 86 ? 16.454 -11.310 -19.719 1.00 94.06 86 GLN A CA 1
ATOM 687 C C . GLN A 1 86 ? 16.489 -12.019 -21.080 1.00 94.06 86 GLN A C 1
ATOM 689 O O . GLN A 1 86 ? 17.569 -12.277 -21.598 1.00 94.06 86 GLN A O 1
ATOM 694 N N . ILE A 1 87 ? 15.332 -12.262 -21.708 1.00 94.19 87 ILE A N 1
ATOM 695 C CA . ILE A 1 87 ? 15.268 -12.855 -23.057 1.00 94.19 87 ILE A CA 1
ATOM 696 C C . ILE A 1 87 ? 16.034 -11.998 -24.070 1.00 94.19 87 ILE A C 1
ATOM 698 O O . ILE A 1 87 ? 16.803 -12.534 -24.863 1.00 94.19 87 ILE A O 1
ATOM 702 N N . ASN A 1 88 ? 15.846 -10.675 -24.045 1.00 93.94 88 ASN A N 1
ATOM 703 C CA . ASN A 1 88 ? 16.566 -9.768 -24.936 1.00 93.94 88 ASN A CA 1
ATOM 704 C C . ASN A 1 88 ? 18.075 -9.821 -24.693 1.00 93.94 88 ASN A C 1
ATOM 706 O O . ASN A 1 88 ? 18.836 -9.833 -25.654 1.00 93.94 88 ASN A O 1
ATOM 710 N N . LEU A 1 89 ? 18.513 -9.866 -23.434 1.00 94.06 89 LEU A N 1
ATOM 711 C CA . LEU A 1 89 ? 19.929 -9.962 -23.090 1.00 94.06 89 LEU A CA 1
ATOM 712 C C . LEU A 1 89 ? 20.547 -11.260 -23.625 1.00 94.06 89 LEU A C 1
ATOM 714 O O . LEU A 1 89 ? 21.595 -11.208 -24.260 1.00 94.06 89 LEU A O 1
ATOM 718 N N . GLU A 1 90 ? 19.871 -12.398 -23.461 1.00 92.19 90 GLU A N 1
ATOM 719 C CA . GLU A 1 90 ? 20.335 -13.676 -24.017 1.00 92.19 90 GLU A CA 1
ATOM 720 C C . GLU A 1 90 ? 20.350 -13.675 -25.550 1.00 92.19 90 GLU A C 1
ATOM 722 O O . GLU A 1 90 ? 21.291 -14.174 -26.168 1.00 92.19 90 GLU A O 1
ATOM 727 N N . LEU A 1 91 ? 19.342 -13.065 -26.183 1.00 92.38 91 LEU A N 1
ATOM 728 C CA . LEU A 1 91 ? 19.297 -12.908 -27.636 1.00 92.38 91 LEU A CA 1
ATOM 729 C C . LEU A 1 91 ? 20.483 -12.074 -28.140 1.00 92.38 91 LEU A C 1
ATOM 731 O O . LEU A 1 91 ? 21.143 -12.465 -29.102 1.00 92.38 91 LEU A O 1
ATOM 735 N N . TRP A 1 92 ? 20.768 -10.944 -27.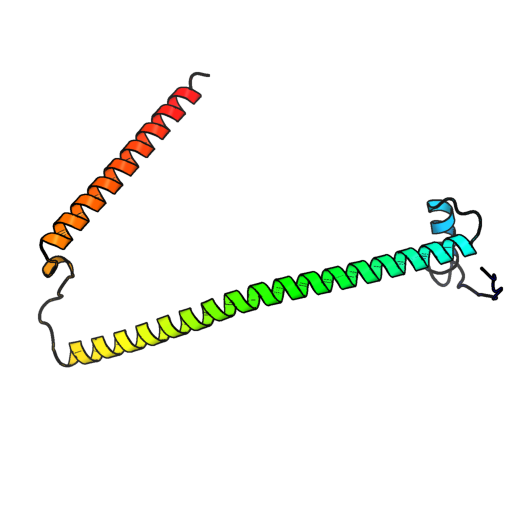487 1.00 86.94 92 TRP A N 1
ATOM 736 C CA . TRP A 1 92 ? 21.906 -10.093 -27.827 1.00 86.94 92 TRP A CA 1
ATOM 737 C C . TRP A 1 92 ? 23.233 -10.809 -27.605 1.00 86.94 92 TRP A C 1
ATOM 739 O O . TRP A 1 92 ? 24.099 -10.735 -28.472 1.00 86.94 92 TRP A O 1
ATOM 749 N N . ASN A 1 93 ? 23.377 -11.554 -26.507 1.00 85.38 93 ASN A N 1
ATOM 750 C CA . ASN A 1 93 ? 24.559 -12.377 -26.264 1.00 85.38 93 ASN A CA 1
ATOM 751 C C . ASN A 1 93 ? 24.772 -13.380 -27.403 1.00 85.38 93 ASN A C 1
ATOM 753 O O . ASN A 1 93 ? 25.854 -13.424 -27.986 1.00 85.38 93 ASN A O 1
ATOM 757 N N . ALA A 1 94 ? 23.733 -14.136 -27.773 1.00 87.00 94 ALA A N 1
ATOM 758 C CA . ALA A 1 94 ? 23.803 -15.104 -28.864 1.00 87.00 94 ALA A CA 1
ATOM 759 C C . ALA A 1 94 ? 24.144 -14.436 -30.208 1.00 87.00 94 ALA A C 1
ATOM 761 O O . ALA A 1 94 ? 25.005 -14.919 -30.944 1.00 87.00 94 ALA A O 1
ATOM 762 N N . PHE A 1 95 ? 23.508 -13.302 -30.515 1.00 86.88 95 PHE A N 1
ATOM 763 C CA . PHE A 1 95 ? 23.750 -12.557 -31.748 1.00 86.88 95 PHE A CA 1
ATOM 764 C C . PHE A 1 95 ? 25.183 -12.021 -31.837 1.00 86.88 95 PHE A C 1
ATOM 766 O O . PHE A 1 95 ? 25.823 -12.183 -32.875 1.00 86.88 95 PHE A O 1
ATOM 773 N N . LEU A 1 96 ? 25.691 -11.413 -30.761 1.00 83.25 96 LEU A N 1
ATOM 774 C CA . LEU A 1 96 ? 27.033 -10.827 -30.703 1.00 83.25 96 LEU A CA 1
ATOM 775 C C . LEU A 1 96 ? 28.134 -11.894 -30.694 1.00 83.25 96 LEU A C 1
ATOM 777 O O . LEU A 1 96 ? 29.187 -11.682 -31.287 1.00 83.25 96 LEU A O 1
ATOM 781 N N . MET A 1 97 ? 27.892 -13.054 -30.072 1.00 82.31 97 MET A N 1
ATOM 782 C CA . MET A 1 97 ? 28.809 -14.198 -30.157 1.00 82.31 97 MET A CA 1
ATOM 783 C C . MET A 1 97 ? 28.865 -14.780 -31.575 1.00 82.31 97 MET A C 1
ATOM 785 O O . MET A 1 97 ? 29.938 -15.165 -32.033 1.00 82.31 97 MET A O 1
ATOM 789 N N . ALA A 1 98 ? 27.728 -14.832 -32.279 1.00 84.38 98 ALA A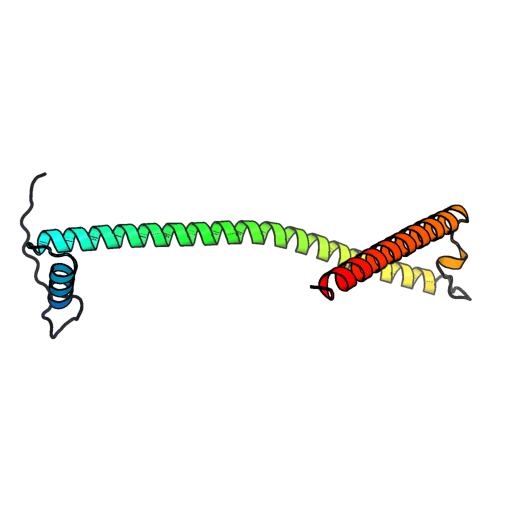 N 1
ATOM 790 C CA . ALA A 1 98 ? 27.662 -15.314 -33.659 1.00 84.38 98 ALA A CA 1
ATOM 791 C C . ALA A 1 98 ? 28.198 -14.296 -34.684 1.00 84.38 98 ALA A C 1
ATOM 793 O O . ALA A 1 98 ? 28.687 -14.691 -35.740 1.00 84.38 98 ALA A O 1
ATOM 794 N N . ASN A 1 99 ? 28.111 -12.998 -34.381 1.00 81.69 99 ASN A N 1
ATOM 795 C CA . ASN A 1 99 ? 28.531 -11.899 -35.249 1.00 81.69 99 ASN A CA 1
ATOM 796 C C . ASN A 1 99 ? 29.460 -10.959 -34.468 1.00 81.69 99 ASN A C 1
ATOM 798 O O . ASN A 1 99 ? 29.002 -9.923 -33.976 1.00 81.69 99 ASN A O 1
ATOM 802 N N . PRO A 1 100 ? 30.753 -11.300 -34.328 1.00 75.62 100 PRO A N 1
ATOM 803 C CA . PRO A 1 100 ? 31.688 -10.471 -33.585 1.00 75.62 100 PRO A CA 1
ATOM 804 C C . PRO A 1 100 ? 31.835 -9.113 -34.277 1.00 75.62 100 PRO A C 1
ATOM 806 O O . PRO A 1 100 ? 32.404 -9.003 -35.364 1.00 75.62 100 PRO A O 1
ATOM 809 N N . LEU A 1 101 ? 31.299 -8.069 -33.647 1.00 71.69 101 LEU A N 1
ATOM 810 C CA . LEU A 1 101 ? 31.455 -6.701 -34.122 1.00 71.69 101 LEU A CA 1
ATOM 811 C C . LEU A 1 101 ? 32.855 -6.195 -33.733 1.00 71.69 101 LEU A C 1
ATOM 813 O O . LEU A 1 101 ? 33.210 -6.248 -32.555 1.00 71.69 101 LEU A O 1
ATOM 817 N N . PRO A 1 102 ? 33.659 -5.685 -34.685 1.00 68.19 102 PRO A N 1
ATOM 818 C CA . PRO A 1 102 ? 35.025 -5.232 -34.412 1.00 68.19 102 PRO A CA 1
ATOM 819 C C . PRO A 1 102 ? 35.084 -3.910 -33.630 1.00 68.19 102 PRO A C 1
ATOM 821 O O . PRO A 1 102 ? 36.140 -3.554 -33.114 1.00 68.19 102 PRO A O 1
ATOM 824 N N . VAL A 1 103 ? 33.974 -3.166 -33.558 1.00 68.38 103 VAL A N 1
ATOM 825 C CA . VAL A 1 103 ? 33.881 -1.857 -32.897 1.00 68.38 103 VAL A CA 1
ATOM 826 C C . VAL A 1 103 ? 32.528 -1.732 -32.197 1.00 68.38 103 VAL A C 1
ATOM 828 O O . VAL A 1 103 ? 31.506 -2.167 -32.729 1.00 68.38 103 VAL A O 1
ATOM 831 N N . THR A 1 104 ? 32.512 -1.115 -31.013 1.00 67.75 104 THR A N 1
ATOM 832 C CA . THR A 1 104 ? 31.281 -0.750 -30.303 1.00 67.75 104 THR A CA 1
ATOM 833 C C . THR A 1 104 ? 30.489 0.258 -31.128 1.00 67.75 104 THR A C 1
ATOM 835 O O . THR A 1 104 ? 30.922 1.397 -31.302 1.00 67.75 104 THR A O 1
ATOM 838 N N . VAL A 1 105 ? 29.322 -0.156 -31.615 1.00 63.53 105 VAL A N 1
ATOM 839 C CA . VAL A 1 105 ? 28.413 0.720 -32.354 1.00 63.53 105 VAL A CA 1
ATOM 840 C C . VAL A 1 105 ? 27.554 1.494 -31.358 1.00 63.53 105 VAL A C 1
ATOM 842 O O . VAL A 1 105 ? 26.704 0.917 -30.680 1.00 63.53 105 VAL A O 1
ATOM 845 N N . LEU A 1 106 ? 27.787 2.801 -31.245 1.00 69.19 106 LEU A N 1
ATOM 846 C CA . LEU A 1 106 ? 26.971 3.685 -30.408 1.00 69.19 106 LEU A CA 1
ATOM 847 C C . LEU A 1 106 ? 25.733 4.147 -31.183 1.00 69.19 106 LEU A C 1
ATOM 849 O O . LEU A 1 106 ? 25.784 4.332 -32.398 1.00 69.19 106 LEU A O 1
ATOM 853 N N . THR A 1 107 ? 24.624 4.397 -30.483 1.00 62.06 107 THR A N 1
ATOM 854 C CA . THR A 1 107 ? 23.389 4.940 -31.086 1.00 62.06 107 THR A CA 1
ATOM 855 C C . THR A 1 107 ? 23.636 6.213 -31.890 1.00 62.06 107 THR A C 1
ATOM 857 O O . THR A 1 107 ? 22.990 6.435 -32.907 1.00 62.06 107 THR A O 1
ATOM 860 N N . ASP A 1 108 ? 24.613 7.006 -31.470 1.00 61.94 108 ASP A N 1
ATOM 861 C CA . ASP A 1 108 ? 24.961 8.298 -32.056 1.00 61.94 108 ASP A CA 1
ATOM 862 C C . ASP A 1 108 ? 25.625 8.146 -33.438 1.00 61.94 108 ASP A C 1
ATOM 864 O O . ASP A 1 108 ? 25.637 9.082 -34.233 1.00 61.94 108 ASP A O 1
ATOM 868 N N . GLN A 1 109 ? 26.159 6.957 -33.744 1.00 60.44 109 GLN A N 1
ATOM 869 C CA . GLN A 1 109 ? 26.791 6.646 -35.030 1.00 60.44 109 GLN A CA 1
ATOM 870 C C . GLN A 1 109 ? 25.772 6.258 -36.116 1.00 60.44 109 GLN A C 1
ATOM 872 O O . GLN A 1 109 ? 26.096 6.325 -37.298 1.00 60.44 109 GLN A O 1
ATOM 877 N N . HIS A 1 110 ? 24.542 5.883 -35.739 1.00 59.88 110 HIS A N 1
ATOM 878 C CA . HIS A 1 110 ? 23.480 5.459 -36.665 1.00 59.88 110 HIS A CA 1
ATOM 879 C C . HIS A 1 110 ? 22.136 6.169 -36.429 1.00 59.88 110 HIS A C 1
ATOM 881 O O . HIS A 1 110 ? 21.071 5.656 -36.778 1.00 59.88 110 HIS A O 1
ATOM 887 N N . THR A 1 111 ? 22.146 7.369 -35.856 1.00 65.12 111 THR A N 1
ATOM 888 C CA . THR A 1 111 ? 20.957 8.228 -35.820 1.00 65.12 111 THR A CA 1
ATOM 889 C C . THR A 1 111 ? 20.728 8.902 -37.169 1.00 65.12 111 THR A C 1
ATOM 891 O O . THR A 1 111 ? 21.638 9.509 -37.729 1.00 65.12 111 THR A O 1
ATOM 894 N N . SER A 1 112 ? 19.494 8.841 -37.680 1.00 74.75 112 SER A N 1
ATOM 895 C CA . SER A 1 112 ? 19.101 9.654 -38.838 1.00 74.75 112 SER A CA 1
ATOM 896 C C . SER A 1 112 ? 19.220 11.146 -38.514 1.00 74.75 112 SER A C 1
ATOM 898 O O . SER A 1 112 ? 18.927 11.567 -37.392 1.00 74.75 112 SER A O 1
ATOM 900 N N . GLU A 1 113 ? 19.594 11.953 -39.506 1.00 77.19 113 GLU A N 1
ATOM 901 C CA . GLU A 1 113 ? 19.754 13.407 -39.368 1.00 77.19 113 GLU A CA 1
ATOM 902 C C . GLU A 1 113 ? 18.501 14.071 -38.772 1.00 77.19 113 GLU A C 1
ATOM 904 O O . GLU A 1 113 ? 18.594 14.875 -37.846 1.00 77.19 113 GLU A O 1
ATOM 909 N N . SER A 1 114 ? 17.312 13.627 -39.191 1.00 77.00 114 SER A N 1
ATOM 910 C CA . SER A 1 114 ? 16.030 14.083 -38.645 1.00 77.00 114 SER A CA 1
ATOM 911 C C . SER A 1 114 ? 15.873 13.844 -37.140 1.00 77.00 114 SER A C 1
ATOM 913 O O . SER A 1 114 ? 15.313 14.685 -36.437 1.00 77.00 114 SER A O 1
ATOM 915 N N . VAL A 1 115 ? 16.366 12.712 -36.624 1.00 78.19 115 VAL A N 1
ATOM 916 C CA . VAL A 1 115 ? 16.301 12.393 -35.188 1.00 78.19 115 VAL A CA 1
ATOM 917 C C . VAL A 1 115 ? 17.306 13.240 -34.412 1.00 78.19 115 VAL A C 1
ATOM 919 O O . VAL A 1 115 ? 16.972 13.731 -33.333 1.00 78.19 115 VAL A O 1
ATOM 922 N N . SER A 1 116 ? 18.493 13.475 -34.973 1.00 78.94 116 SER A N 1
ATOM 923 C CA . SER A 1 116 ? 19.497 14.365 -34.381 1.00 78.94 116 SER A CA 1
ATOM 924 C C . SER A 1 116 ? 18.985 15.803 -34.275 1.00 78.94 116 SER A C 1
ATOM 926 O O . SER A 1 116 ? 19.005 16.369 -33.184 1.00 78.94 116 SER A O 1
ATOM 928 N N . MET A 1 117 ? 18.416 16.354 -35.354 1.00 83.00 117 MET A N 1
ATOM 929 C CA . MET A 1 117 ? 17.838 17.706 -35.366 1.00 83.00 117 MET A CA 1
ATOM 930 C C . MET A 1 117 ? 16.676 17.853 -34.375 1.00 83.00 117 MET A C 1
ATOM 932 O O . MET A 1 117 ? 16.571 18.855 -33.665 1.00 83.00 117 MET A O 1
ATOM 936 N N . ALA A 1 118 ? 15.796 16.849 -34.288 1.00 83.81 118 ALA A N 1
ATOM 937 C CA . ALA A 1 118 ? 14.692 16.861 -33.332 1.00 83.81 118 ALA A CA 1
ATOM 938 C C . ALA A 1 118 ? 15.195 16.816 -31.879 1.00 83.81 118 ALA A C 1
ATOM 940 O O . ALA A 1 118 ? 14.700 17.561 -31.031 1.00 83.81 118 ALA A O 1
ATOM 941 N N . LYS A 1 119 ? 16.199 15.976 -31.593 1.00 84.31 119 LYS A N 1
ATOM 942 C CA . LYS A 1 119 ? 16.811 15.853 -30.263 1.00 84.31 119 LYS A CA 1
ATOM 943 C C . LYS A 1 119 ? 17.517 17.144 -29.853 1.00 84.31 119 LYS A C 1
ATOM 945 O O . LYS A 1 119 ? 17.364 17.575 -28.714 1.00 84.31 119 LYS A O 1
ATOM 950 N N . GLU A 1 120 ? 18.233 17.781 -30.776 1.00 90.56 120 GLU A N 1
ATOM 951 C CA . GLU A 1 120 ? 18.896 19.065 -30.545 1.00 90.56 120 GLU A CA 1
ATOM 952 C C . GLU A 1 120 ? 17.883 20.172 -30.231 1.00 90.56 120 GLU A C 1
ATOM 954 O O . GLU A 1 120 ? 18.011 20.854 -29.214 1.00 90.56 120 GLU A O 1
ATOM 959 N N . LYS A 1 121 ? 16.815 20.290 -31.030 1.00 92.69 121 LYS A N 1
ATOM 960 C CA . LYS A 1 121 ? 15.739 21.255 -30.775 1.00 92.69 121 LYS A CA 1
ATOM 961 C C . LYS A 1 121 ? 15.109 21.058 -29.393 1.00 92.69 121 LYS A C 1
ATOM 963 O O . LYS A 1 121 ? 15.002 22.015 -28.635 1.00 92.69 121 LYS A O 1
ATOM 968 N N . VAL A 1 122 ? 14.730 19.826 -29.044 1.00 89.06 122 VAL A N 1
ATOM 969 C CA . VAL A 1 122 ? 14.104 19.525 -27.744 1.00 89.06 122 VAL A CA 1
ATOM 970 C C . VAL A 1 122 ? 15.059 19.816 -26.584 1.00 89.06 122 VAL A C 1
ATOM 972 O O . VAL A 1 122 ? 14.642 20.392 -25.580 1.00 89.06 122 VAL A O 1
ATOM 975 N N . SER A 1 123 ? 16.342 19.471 -26.713 1.00 90.25 123 SER A N 1
ATOM 976 C CA . SER A 1 123 ? 17.359 19.819 -25.715 1.00 90.25 123 SER A CA 1
ATOM 977 C C . SER A 1 123 ? 17.491 21.332 -25.530 1.00 90.25 123 SER A C 1
ATOM 979 O O . SER A 1 123 ? 17.517 21.802 -24.390 1.00 90.25 123 SER A O 1
ATOM 981 N N . ASN A 1 124 ? 17.503 22.096 -26.624 1.00 92.75 124 ASN A N 1
ATOM 982 C CA . ASN A 1 124 ? 17.566 23.558 -26.590 1.00 92.75 124 ASN A CA 1
ATOM 983 C C . ASN A 1 124 ? 16.301 24.171 -25.967 1.00 92.75 124 ASN A C 1
ATOM 985 O O . ASN A 1 124 ? 16.401 25.082 -25.142 1.00 92.75 124 ASN A O 1
ATOM 989 N N . ASP A 1 125 ? 15.120 23.635 -26.279 1.00 90.06 125 ASP A N 1
ATOM 990 C CA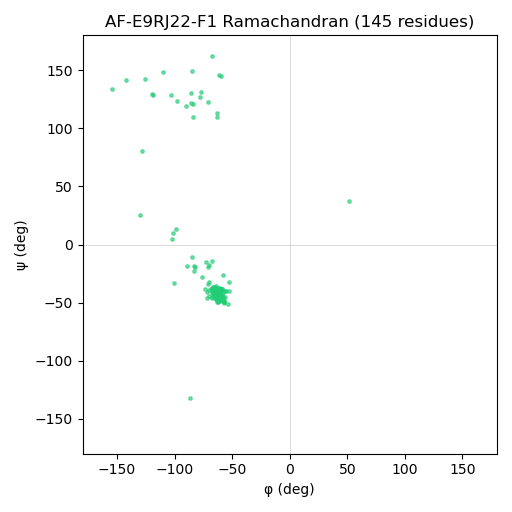 . ASP A 1 125 ? 13.848 24.068 -25.690 1.00 90.06 125 ASP A CA 1
ATOM 991 C C . ASP A 1 125 ? 13.823 23.819 -24.169 1.00 90.06 125 ASP A C 1
ATOM 993 O O . ASP A 1 125 ? 13.437 24.697 -23.392 1.00 90.06 125 ASP A O 1
ATOM 997 N N . ILE A 1 126 ? 14.305 22.653 -23.717 1.00 89.00 126 ILE A N 1
ATOM 998 C CA . ILE A 1 126 ? 14.419 22.313 -22.289 1.00 89.00 126 ILE A CA 1
ATOM 999 C C . ILE A 1 126 ? 15.425 23.229 -21.582 1.00 89.00 126 ILE A C 1
ATOM 1001 O O . ILE A 1 126 ? 15.144 23.705 -20.479 1.00 89.00 126 ILE A O 1
ATOM 1005 N N . ALA A 1 127 ? 16.586 23.481 -22.191 1.00 90.31 127 ALA A N 1
ATOM 1006 C CA . ALA A 1 127 ? 17.604 24.373 -21.640 1.00 90.31 127 ALA A CA 1
ATOM 1007 C C . ALA A 1 127 ? 17.067 25.806 -21.496 1.00 90.31 127 ALA A C 1
ATOM 1009 O O . ALA A 1 127 ? 17.151 26.391 -20.416 1.00 90.31 127 ALA A O 1
ATOM 1010 N N . THR A 1 128 ? 16.406 26.318 -22.536 1.00 92.62 128 THR A N 1
ATOM 1011 C CA . THR A 1 128 ? 15.762 27.640 -22.531 1.00 92.62 128 THR A CA 1
ATOM 1012 C C . THR A 1 128 ? 14.681 27.732 -21.455 1.00 92.62 128 THR A C 1
ATOM 1014 O O . THR A 1 128 ? 14.578 28.731 -20.742 1.00 92.62 128 THR A O 1
ATOM 1017 N N . PHE A 1 129 ? 13.867 26.685 -21.301 1.00 89.56 129 PHE A N 1
ATOM 1018 C CA . PHE A 1 129 ? 12.832 26.642 -20.273 1.00 89.56 129 PHE A CA 1
ATOM 1019 C C . PHE A 1 129 ? 13.419 26.641 -18.855 1.00 89.56 129 PHE A C 1
ATOM 1021 O O . PHE A 1 129 ? 12.933 27.376 -17.993 1.00 89.56 129 PHE A O 1
ATOM 1028 N N . LYS A 1 130 ? 14.477 25.854 -18.610 1.00 87.25 130 LYS A N 1
ATOM 1029 C CA . LYS A 1 130 ? 15.195 25.851 -17.326 1.00 87.25 130 LYS A CA 1
ATOM 1030 C C . LYS A 1 130 ? 15.783 27.225 -17.017 1.00 87.25 130 LYS A C 1
ATOM 1032 O O . LYS A 1 130 ? 15.509 27.753 -15.946 1.00 87.25 130 LYS A O 1
ATOM 1037 N N . GLN A 1 131 ? 16.470 27.838 -17.979 1.00 89.56 131 GLN A N 1
ATOM 1038 C CA . GLN A 1 131 ? 17.048 29.170 -17.816 1.00 89.56 131 GLN A CA 1
ATOM 1039 C C . GLN A 1 131 ? 15.983 30.214 -17.445 1.00 89.56 131 GLN A C 1
ATOM 1041 O O . GLN A 1 131 ? 16.133 30.921 -16.454 1.00 89.56 131 GLN A O 1
ATOM 1046 N N . ARG A 1 132 ? 14.855 30.264 -18.169 1.00 88.75 132 ARG A N 1
ATOM 1047 C CA . ARG A 1 132 ? 13.748 31.189 -17.854 1.00 88.75 132 ARG A CA 1
ATOM 1048 C C . ARG A 1 132 ? 13.171 30.963 -16.458 1.00 88.75 132 ARG A C 1
ATOM 1050 O O . ARG A 1 132 ? 12.803 31.918 -15.777 1.00 88.75 132 ARG A O 1
ATOM 1057 N N . LYS A 1 133 ? 13.064 29.703 -16.036 1.00 88.94 133 LYS A N 1
ATOM 1058 C CA . LYS A 1 133 ? 12.573 29.343 -14.703 1.00 88.94 133 LYS A CA 1
ATOM 1059 C C . LYS A 1 133 ? 13.540 29.798 -13.609 1.00 88.94 133 LYS A C 1
ATOM 1061 O O . LYS A 1 133 ? 13.089 30.307 -12.584 1.00 88.94 133 LYS A O 1
ATOM 1066 N N . ASP A 1 134 ? 14.838 29.639 -13.831 1.00 86.56 134 ASP A N 1
ATOM 1067 C CA . ASP A 1 134 ? 15.874 30.041 -12.882 1.00 86.56 134 ASP A CA 1
ATOM 1068 C C . ASP A 1 134 ? 15.981 31.576 -12.794 1.00 86.56 134 ASP A C 1
ATOM 1070 O O . ASP A 1 134 ? 16.025 32.126 -11.695 1.00 86.56 134 ASP A O 1
ATOM 1074 N N . GLU A 1 135 ? 15.863 32.291 -13.918 1.00 88.31 135 GLU A N 1
ATOM 1075 C CA . GLU A 1 135 ? 15.775 33.760 -13.957 1.00 88.31 135 GLU A CA 1
ATOM 1076 C C . GLU A 1 135 ? 14.531 34.300 -13.229 1.00 88.31 135 GLU A C 1
ATOM 1078 O O . GLU A 1 135 ? 14.601 35.311 -12.525 1.00 88.31 135 GLU A O 1
ATOM 1083 N N . GLN A 1 136 ? 13.376 33.639 -13.372 1.00 86.06 136 GLN A N 1
ATOM 1084 C CA . GLN A 1 136 ? 12.155 34.013 -12.649 1.00 86.06 136 GLN A CA 1
ATOM 1085 C C . GLN A 1 136 ? 12.291 33.805 -11.140 1.00 86.06 136 GLN A C 1
ATOM 1087 O O . GLN A 1 136 ? 11.846 34.657 -10.370 1.00 86.06 136 GLN A O 1
ATOM 1092 N N . LYS A 1 137 ? 12.921 32.706 -10.710 1.00 83.56 137 LYS A N 1
ATOM 1093 C CA . LYS A 1 137 ? 13.205 32.459 -9.291 1.00 83.56 137 LYS A CA 1
ATOM 1094 C C . LYS A 1 137 ? 14.158 33.503 -8.716 1.00 83.56 137 LYS A C 1
ATOM 1096 O O . LYS A 1 137 ? 13.836 34.091 -7.689 1.00 83.56 137 LYS A O 1
ATOM 1101 N N . ALA A 1 138 ? 15.248 33.810 -9.420 1.00 82.06 138 ALA A N 1
ATOM 1102 C CA . ALA A 1 138 ? 16.205 34.831 -8.997 1.00 82.06 138 ALA A CA 1
ATOM 1103 C C . ALA A 1 138 ? 15.542 36.213 -8.826 1.00 82.06 138 ALA A C 1
ATOM 1105 O O . ALA A 1 138 ? 15.774 36.901 -7.834 1.00 82.06 138 ALA A O 1
ATOM 1106 N N . LYS A 1 139 ? 14.641 36.602 -9.741 1.00 82.00 139 LYS A N 1
ATOM 1107 C CA . LYS A 1 139 ? 13.865 37.853 -9.625 1.00 82.00 139 LYS A CA 1
ATOM 1108 C C . LYS A 1 139 ? 12.916 37.866 -8.423 1.00 82.00 139 LYS A C 1
ATOM 1110 O O . LYS A 1 139 ? 12.769 38.898 -7.774 1.00 82.00 139 LYS A O 1
ATOM 1115 N N . GLN A 1 140 ? 12.268 36.741 -8.122 1.00 78.94 140 GLN A N 1
ATOM 1116 C CA . GLN A 1 140 ? 11.371 36.626 -6.965 1.00 78.94 140 GLN A CA 1
ATOM 1117 C C . GLN A 1 140 ? 12.124 36.645 -5.629 1.00 78.94 140 GLN A C 1
ATOM 1119 O O . GLN A 1 140 ? 11.591 37.141 -4.639 1.00 78.94 140 GLN A O 1
ATOM 1124 N N . GLU A 1 141 ? 13.349 36.121 -5.592 1.00 76.88 141 GLU A N 1
ATOM 1125 C CA . GLU A 1 141 ? 14.213 36.155 -4.409 1.00 76.88 141 GLU A CA 1
ATOM 1126 C C . GLU A 1 141 ? 14.745 37.568 -4.134 1.00 76.88 141 GLU A C 1
ATOM 1128 O O . GLU A 1 141 ? 14.689 38.015 -2.989 1.00 76.88 141 GLU A O 1
ATOM 1133 N N . MET A 1 142 ? 15.131 38.325 -5.170 1.00 71.81 142 MET A N 1
ATOM 1134 C CA . MET A 1 142 ? 15.521 39.738 -5.022 1.00 71.81 142 MET A CA 1
ATOM 1135 C C . MET A 1 142 ? 14.376 40.606 -4.470 1.00 71.81 142 MET A C 1
ATOM 1137 O O . MET A 1 142 ? 14.587 41.388 -3.551 1.00 71.81 142 MET A O 1
ATOM 1141 N N . GLN A 1 143 ? 13.139 40.410 -4.941 1.00 67.62 143 GLN A N 1
ATOM 1142 C CA . GLN A 1 143 ? 11.968 41.168 -4.463 1.00 67.62 143 GLN A CA 1
ATOM 1143 C C . GLN A 1 143 ? 11.533 40.829 -3.026 1.00 67.62 143 GLN A C 1
ATOM 1145 O O . GLN A 1 143 ? 10.779 41.588 -2.416 1.00 67.62 143 GLN A O 1
ATOM 1150 N N . LYS A 1 144 ? 11.963 39.686 -2.477 1.00 61.50 144 LYS A N 1
ATOM 1151 C CA . LYS A 1 144 ? 11.697 39.301 -1.081 1.00 61.50 144 LYS A CA 1
ATOM 1152 C C . LYS A 1 144 ? 12.761 39.801 -0.102 1.00 61.50 144 LYS A C 1
ATOM 1154 O O . LYS A 1 144 ? 12.468 39.837 1.084 1.00 61.50 144 LYS A O 1
ATOM 1159 N N . GLY A 1 145 ? 13.953 40.167 -0.579 1.00 58.28 145 GLY A N 1
ATOM 1160 C CA . GLY A 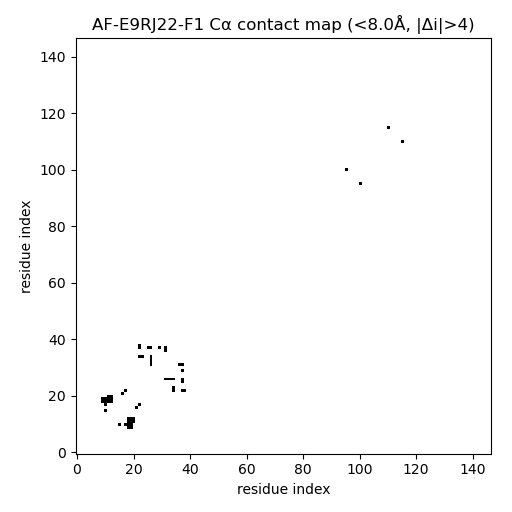1 145 ? 15.033 40.724 0.243 1.00 58.28 145 GLY A CA 1
ATOM 1161 C C . GLY A 1 145 ? 14.956 42.241 0.468 1.00 58.28 145 GLY A C 1
ATOM 1162 O O . GLY A 1 145 ? 15.689 42.756 1.302 1.00 58.28 145 GLY A O 1
ATOM 1163 N N . GLU A 1 146 ? 14.080 42.950 -0.253 1.00 52.12 146 GLU A N 1
ATOM 1164 C CA . GLU A 1 146 ? 13.864 44.407 -0.136 1.00 52.12 146 GLU A CA 1
ATOM 1165 C C . GLU A 1 146 ? 12.642 44.789 0.737 1.00 52.12 146 GLU A C 1
ATOM 1167 O O . GLU A 1 146 ? 12.199 45.938 0.721 1.00 52.12 146 GLU A O 1
ATOM 1172 N N . LYS A 1 147 ? 12.084 43.843 1.503 1.00 44.06 147 LYS A N 1
ATOM 1173 C CA . LYS A 1 147 ? 11.063 44.085 2.539 1.00 44.06 147 LYS A CA 1
ATOM 1174 C C . LYS A 1 147 ? 11.593 43.699 3.909 1.00 44.06 147 LYS A C 1
ATOM 1176 O O . LYS A 1 147 ? 11.209 44.391 4.875 1.00 44.06 147 LYS A O 1
#

Sequence (147 aa):
MAKVKKHLTFSGPTESPYGIAYIEKEMKAKNCSKMNETIELIFAEHDEMKARLSEQDALVEKIFQRFKKTLDVIRVRAGHTDKNAQINLELWNAFLMANPLPVTVLTDQHTSESVSMAKEKVSNDIATFKQRKDEQKAKQEMQKGEK

Nearest PDB structures (foldseek):
  8i7o-assembly1_B2  TM=4.469E-01  e=5.146E+00  Mus musculus

Organism: Bacillus subtilis subsp. natto (NCBI:txid86029)